Protein AF-A0A8J5TLH8-F1 (afdb_monomer_lite)

pLDDT: mean 75.12, std 22.66, range [26.09, 96.44]

InterPro domains:
  IPR010281 Protein of unknown function DUF885 [PF05960] (45-143)
  IPR010281 Protein of unknown function DUF885 [PTHR33361] (44-154)

Structure (mmCIF, N/CA/C/O backbone):
data_AF-A0A8J5TLH8-F1
#
_entry.id   AF-A0A8J5TLH8-F1
#
loop_
_atom_site.group_PDB
_atom_site.id
_atom_site.type_symbol
_atom_site.label_atom_id
_atom_site.label_alt_id
_atom_site.label_comp_id
_atom_site.label_asym_id
_atom_site.label_entity_id
_atom_site.label_seq_id
_atom_site.pdbx_PDB_ins_code
_atom_site.Cartn_x
_atom_site.Cartn_y
_atom_site.Cartn_z
_atom_site.occupancy
_atom_site.B_iso_or_equiv
_atom_site.auth_seq_id
_atom_site.auth_comp_id
_atom_site.auth_asym_id
_atom_site.auth_atom_id
_atom_site.pdbx_PDB_model_num
ATOM 1 N N . MET A 1 1 ? 37.962 19.297 33.987 1.00 34.50 1 MET A N 1
ATOM 2 C CA . MET A 1 1 ? 37.833 17.969 33.353 1.00 34.50 1 MET A CA 1
ATOM 3 C C . MET A 1 1 ? 37.037 18.138 32.066 1.00 34.50 1 MET A C 1
ATOM 5 O O . MET A 1 1 ? 35.897 18.571 32.174 1.00 34.50 1 MET A O 1
ATOM 9 N N . PRO A 1 2 ? 37.623 17.927 30.876 1.00 33.72 2 PRO A N 1
ATOM 10 C CA . PRO A 1 2 ? 36.921 18.094 29.606 1.00 33.72 2 PRO A CA 1
ATOM 11 C C . PRO A 1 2 ? 36.205 16.801 29.180 1.00 33.72 2 PRO A C 1
ATOM 13 O O . PRO A 1 2 ? 36.754 15.709 29.313 1.00 33.72 2 PRO A O 1
ATOM 16 N N . CYS A 1 3 ? 34.979 16.945 28.670 1.00 26.09 3 CYS A N 1
ATOM 17 C CA . CYS A 1 3 ? 34.163 15.875 28.096 1.00 26.09 3 CYS A CA 1
ATOM 18 C C . CYS A 1 3 ? 34.783 15.333 26.799 1.00 26.09 3 CYS A C 1
ATOM 20 O O . CYS A 1 3 ? 35.004 16.084 25.851 1.00 26.09 3 CYS A O 1
ATOM 22 N N . LEU A 1 4 ? 35.008 14.021 26.745 1.00 34.81 4 LEU A N 1
ATOM 23 C CA . LEU A 1 4 ? 35.348 13.281 25.530 1.00 34.81 4 LEU A CA 1
ATOM 24 C C . LEU A 1 4 ? 34.064 12.985 24.737 1.00 34.81 4 LEU A C 1
ATOM 26 O O . LEU A 1 4 ? 33.205 12.238 25.202 1.00 34.81 4 LEU A O 1
ATOM 30 N N . LEU A 1 5 ? 33.937 13.563 23.542 1.00 35.75 5 LEU A N 1
ATOM 31 C CA . LEU A 1 5 ? 32.993 13.112 22.515 1.00 35.75 5 LEU A CA 1
ATOM 32 C C . LEU A 1 5 ? 33.619 11.931 21.749 1.00 35.75 5 LEU A C 1
ATOM 34 O O . LEU A 1 5 ? 34.804 12.008 21.414 1.00 35.75 5 LEU A O 1
ATOM 38 N N . PRO A 1 6 ? 32.875 10.855 21.438 1.00 39.91 6 PRO A N 1
ATOM 39 C CA . PRO A 1 6 ? 33.396 9.778 20.606 1.00 39.91 6 PRO A CA 1
ATOM 40 C C . PRO A 1 6 ? 33.507 10.223 19.137 1.00 39.91 6 PRO A C 1
ATOM 42 O O . PRO A 1 6 ? 32.640 10.919 18.609 1.00 39.91 6 PRO A O 1
ATOM 45 N N . HIS A 1 7 ? 34.606 9.823 18.496 1.00 35.91 7 HIS A N 1
ATOM 46 C CA . HIS A 1 7 ? 34.938 10.058 17.089 1.00 35.91 7 HIS A CA 1
ATOM 47 C C . HIS A 1 7 ? 33.816 9.603 16.139 1.00 35.91 7 HIS A C 1
ATOM 49 O O . HIS A 1 7 ? 33.408 8.444 16.161 1.00 35.91 7 HIS A O 1
ATOM 55 N N . ALA A 1 8 ? 33.367 10.498 15.257 1.00 38.91 8 ALA A N 1
ATOM 56 C CA . ALA A 1 8 ? 32.562 10.139 14.095 1.00 38.91 8 ALA A CA 1
ATOM 57 C C . ALA A 1 8 ? 33.478 9.514 13.027 1.00 38.91 8 ALA A C 1
ATOM 59 O O . ALA A 1 8 ? 34.380 10.185 12.527 1.00 38.91 8 ALA A O 1
ATOM 60 N N . GLN A 1 9 ? 33.269 8.240 12.684 1.00 40.94 9 GLN A N 1
ATOM 61 C CA . GLN A 1 9 ? 33.943 7.615 11.541 1.00 40.94 9 GLN A CA 1
ATOM 62 C C . GLN A 1 9 ? 33.410 8.203 10.225 1.00 40.94 9 GLN A C 1
ATOM 64 O O . GLN A 1 9 ? 32.210 8.452 10.074 1.00 40.94 9 GLN A O 1
ATOM 69 N N . SER A 1 10 ? 34.317 8.465 9.283 1.00 36.22 10 SER A N 1
ATOM 70 C CA . SER A 1 10 ? 34.026 9.080 7.989 1.00 36.22 10 SER A CA 1
ATOM 71 C C . SER A 1 10 ? 33.294 8.124 7.042 1.00 36.22 10 SER A C 1
ATOM 73 O O . SER A 1 10 ? 33.558 6.927 7.007 1.00 36.22 10 SER A O 1
ATOM 75 N N . LEU A 1 11 ? 32.421 8.693 6.205 1.00 39.84 11 LEU A N 1
ATOM 76 C CA . LEU A 1 11 ? 31.557 8.056 5.193 1.00 39.84 11 LEU A CA 1
ATOM 77 C C . LEU A 1 11 ? 32.259 7.166 4.137 1.00 39.84 11 LEU A C 1
ATOM 79 O O . LEU A 1 11 ? 31.604 6.654 3.235 1.00 39.84 11 LEU A O 1
ATOM 83 N N . SER A 1 12 ? 33.573 6.983 4.220 1.00 41.50 12 SER A N 1
ATOM 84 C CA . SER A 1 12 ? 34.395 6.241 3.261 1.00 41.50 12 SER A CA 1
ATOM 85 C C . SER A 1 12 ? 34.427 4.723 3.484 1.00 41.50 12 SER A C 1
ATOM 87 O O . SER A 1 12 ? 34.950 4.013 2.633 1.00 41.50 12 SER A O 1
ATOM 89 N N . GLU A 1 13 ? 33.900 4.207 4.600 1.00 40.12 13 GLU A N 1
ATOM 90 C CA . GLU A 1 13 ? 34.021 2.782 4.976 1.00 40.12 13 GLU A CA 1
ATOM 91 C C . GLU A 1 13 ? 32.801 1.911 4.603 1.00 40.12 13 GLU A C 1
ATOM 93 O O . GLU A 1 13 ? 32.782 0.708 4.871 1.00 40.12 13 GLU A O 1
ATOM 98 N N . VAL A 1 14 ? 31.766 2.473 3.969 1.00 52.16 14 VAL A N 1
ATOM 99 C CA . VAL A 1 14 ? 30.529 1.729 3.674 1.00 52.16 14 VAL A CA 1
ATOM 100 C C . VAL A 1 14 ? 30.627 1.024 2.315 1.00 52.16 14 VAL A C 1
ATOM 102 O O . VAL A 1 14 ? 30.517 1.647 1.262 1.00 52.16 14 VAL A O 1
ATOM 105 N N . SER A 1 15 ? 30.826 -0.298 2.342 1.00 44.47 15 SER A N 1
ATOM 106 C CA . SER A 1 15 ? 30.892 -1.149 1.143 1.00 44.47 15 SER A CA 1
ATOM 107 C C . SER A 1 15 ? 29.576 -1.133 0.331 1.00 44.47 15 SER A C 1
ATOM 109 O O . SER A 1 15 ? 28.499 -1.231 0.937 1.00 44.47 15 SER A O 1
ATOM 111 N N . PRO A 1 16 ? 29.618 -1.092 -1.021 1.00 47.22 16 PRO A N 1
ATOM 112 C CA . PRO A 1 16 ? 28.435 -0.980 -1.889 1.00 47.22 16 PRO A CA 1
ATOM 113 C C . PRO A 1 16 ? 27.388 -2.092 -1.719 1.00 47.22 16 PRO A C 1
ATOM 115 O O . PRO A 1 16 ? 26.205 -1.868 -1.968 1.00 47.22 16 PRO A O 1
ATOM 118 N N . THR A 1 17 ? 27.788 -3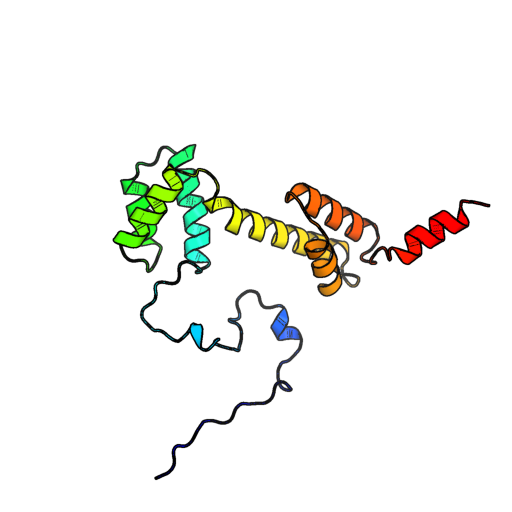.280 -1.258 1.00 43.78 17 THR A N 1
ATOM 119 C CA . THR A 1 17 ? 26.885 -4.426 -1.038 1.00 43.78 17 THR A CA 1
ATOM 120 C C . THR A 1 17 ? 25.965 -4.265 0.172 1.00 43.78 17 THR A C 1
ATOM 122 O O . THR A 1 17 ? 24.981 -4.989 0.295 1.00 43.78 17 THR A O 1
ATOM 125 N N . SER A 1 18 ? 26.226 -3.292 1.046 1.00 46.31 18 SER A N 1
ATOM 126 C CA . SER A 1 18 ? 25.411 -3.037 2.242 1.00 46.31 18 SER A CA 1
ATOM 127 C C . SER A 1 18 ? 24.101 -2.281 1.973 1.00 46.31 18 SER A C 1
ATOM 129 O O . SER A 1 18 ? 23.238 -2.232 2.847 1.00 46.31 18 SER A O 1
ATOM 131 N N . LEU A 1 19 ? 23.924 -1.722 0.769 1.00 48.19 19 LEU A N 1
ATOM 132 C CA . LEU A 1 19 ? 22.740 -0.940 0.376 1.00 48.19 19 LEU A CA 1
ATOM 133 C C . LEU A 1 19 ? 21.553 -1.792 -0.106 1.00 48.19 19 LEU A C 1
ATOM 135 O O . LEU A 1 19 ? 20.465 -1.262 -0.326 1.00 48.19 19 LEU A O 1
ATOM 139 N N . LEU A 1 20 ? 21.748 -3.100 -0.288 1.00 46.34 20 LEU A N 1
ATOM 140 C CA . LEU A 1 20 ? 20.733 -4.020 -0.813 1.00 46.34 20 LEU A CA 1
ATOM 141 C C . LEU A 1 20 ? 20.065 -4.881 0.266 1.00 46.34 20 LEU A C 1
ATOM 143 O O . LEU A 1 20 ? 19.220 -5.706 -0.063 1.00 46.34 20 LEU A O 1
ATOM 147 N N . ASP A 1 21 ? 20.417 -4.680 1.533 1.00 46.28 21 ASP A N 1
ATOM 148 C CA . ASP A 1 21 ? 20.011 -5.528 2.649 1.00 46.28 21 ASP A CA 1
ATOM 149 C C . ASP A 1 21 ? 18.682 -5.014 3.257 1.00 46.28 21 ASP A C 1
ATOM 151 O O . ASP A 1 21 ? 18.684 -4.000 3.961 1.00 46.28 21 ASP A O 1
ATOM 155 N N . PRO A 1 22 ? 17.519 -5.653 3.004 1.00 49.16 22 PRO A N 1
ATOM 156 C CA . PRO A 1 22 ? 16.205 -5.116 3.385 1.00 49.16 22 PRO A CA 1
ATOM 157 C C . PRO A 1 22 ? 15.939 -5.144 4.900 1.00 49.16 22 PRO A C 1
ATOM 159 O O . PRO A 1 22 ? 14.903 -4.659 5.356 1.00 49.16 22 PRO A O 1
ATOM 162 N N . ILE A 1 23 ? 16.858 -5.729 5.674 1.00 46.03 23 ILE A N 1
ATOM 163 C CA . ILE A 1 23 ? 16.751 -5.943 7.121 1.00 46.03 23 ILE A CA 1
ATOM 164 C C . ILE A 1 23 ? 17.693 -5.009 7.903 1.00 46.03 23 ILE A C 1
ATOM 166 O O . ILE A 1 23 ? 17.487 -4.808 9.101 1.00 46.03 23 ILE A O 1
ATOM 170 N N . ARG A 1 24 ? 18.704 -4.391 7.268 1.00 46.72 24 ARG A N 1
ATOM 171 C CA . ARG A 1 24 ? 19.685 -3.571 7.994 1.00 46.72 24 ARG A CA 1
ATOM 172 C C . ARG A 1 24 ? 19.071 -2.221 8.411 1.00 46.72 24 ARG A C 1
ATOM 174 O O . ARG A 1 24 ? 18.657 -1.449 7.545 1.00 46.72 24 ARG A O 1
ATOM 181 N N . PRO A 1 25 ? 19.048 -1.881 9.713 1.00 45.03 25 PRO A N 1
ATOM 182 C CA . PRO A 1 25 ? 18.675 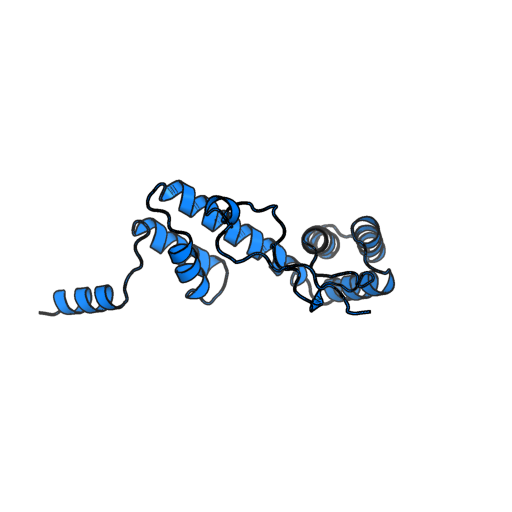-0.543 10.162 1.00 45.03 25 PRO A CA 1
ATOM 183 C C . PRO A 1 25 ? 19.662 0.497 9.610 1.00 45.03 25 PRO A C 1
ATOM 185 O O . PRO A 1 25 ? 20.872 0.266 9.612 1.00 45.03 25 PRO A O 1
ATOM 188 N N . TRP A 1 26 ? 19.154 1.638 9.138 1.00 38.56 26 TRP A N 1
ATOM 189 C CA . TRP A 1 26 ? 19.966 2.743 8.613 1.00 38.56 26 TRP A CA 1
ATOM 190 C C . TRP A 1 26 ? 21.053 3.166 9.625 1.00 38.56 26 TRP A C 1
ATOM 192 O O . TRP A 1 26 ? 20.738 3.307 10.809 1.00 38.56 26 TRP A O 1
ATOM 202 N N . PRO A 1 27 ? 22.312 3.401 9.200 1.00 42.91 27 PRO A N 1
ATOM 203 C CA . PRO A 1 27 ? 23.436 3.606 10.121 1.00 42.91 27 PRO A CA 1
ATOM 204 C C . PRO A 1 27 ? 23.406 4.961 10.844 1.00 42.91 27 PRO A C 1
ATOM 206 O O . PRO A 1 27 ? 24.186 5.180 11.766 1.00 42.91 27 PRO A O 1
ATOM 209 N N . TYR A 1 28 ? 22.498 5.863 10.466 1.00 39.38 28 TYR A N 1
ATOM 210 C CA . TYR A 1 28 ? 22.305 7.138 11.149 1.00 39.38 28 TYR A CA 1
ATOM 211 C C . TYR A 1 28 ? 21.018 7.112 11.974 1.00 39.38 28 TYR A C 1
ATOM 213 O O . TYR A 1 28 ? 19.934 7.266 11.404 1.00 39.38 28 TYR A O 1
ATOM 221 N N . PRO A 1 29 ? 21.086 6.985 13.311 1.00 41.94 29 PRO A N 1
ATOM 222 C CA . PRO A 1 29 ? 19.963 7.396 14.130 1.00 41.94 29 PRO A CA 1
ATOM 223 C C . PRO A 1 29 ? 19.807 8.907 13.947 1.00 41.94 29 PRO A C 1
ATOM 225 O O . PRO A 1 29 ? 20.645 9.693 14.387 1.00 41.94 29 PRO A O 1
ATOM 228 N N . SER A 1 30 ? 18.741 9.335 13.268 1.00 43.53 30 SER A N 1
ATOM 229 C CA . SER A 1 30 ? 18.331 10.736 13.318 1.00 43.53 30 SER A CA 1
ATOM 230 C C . SER A 1 30 ? 18.194 11.130 14.798 1.00 43.53 30 SER A C 1
ATOM 232 O O . SER A 1 30 ? 17.559 10.381 15.548 1.00 43.53 30 SER A O 1
ATOM 234 N N . PRO A 1 31 ? 18.715 12.286 15.248 1.00 39.72 31 PRO A N 1
ATOM 235 C CA . PRO A 1 31 ? 18.604 12.718 16.648 1.00 39.72 31 PRO A CA 1
ATOM 236 C C . PRO A 1 31 ? 17.153 12.772 17.163 1.00 39.72 31 PRO A C 1
ATOM 238 O O . PRO A 1 31 ? 16.904 12.712 18.362 1.00 39.72 31 PRO A O 1
ATOM 241 N N . ALA A 1 32 ? 16.176 12.812 16.253 1.00 41.84 32 ALA A N 1
ATOM 242 C CA . ALA A 1 32 ? 14.749 12.750 16.548 1.00 41.84 32 ALA A CA 1
ATOM 243 C C . ALA A 1 32 ? 14.228 11.367 17.013 1.00 41.84 32 ALA A C 1
ATOM 245 O O . ALA A 1 32 ? 13.065 11.270 17.402 1.00 41.84 32 ALA A O 1
ATOM 246 N N . LEU A 1 33 ? 15.044 10.304 16.985 1.00 44.56 33 LEU A N 1
ATOM 247 C CA . LEU A 1 33 ? 14.637 8.929 17.330 1.00 44.56 33 LEU A CA 1
ATOM 248 C C . LEU A 1 33 ? 15.193 8.410 18.669 1.00 44.56 33 LEU A C 1
ATOM 250 O O . LEU A 1 33 ? 14.881 7.288 19.056 1.00 44.56 33 LEU A O 1
ATOM 254 N N . GLN A 1 34 ? 15.955 9.209 19.420 1.00 40.53 34 GLN A N 1
ATOM 255 C CA . GLN A 1 34 ? 16.533 8.809 20.716 1.00 40.53 34 GLN A CA 1
ATOM 256 C C . GLN A 1 34 ? 15.643 9.155 21.922 1.00 40.53 34 GLN A C 1
ATOM 258 O O . GLN A 1 34 ? 16.139 9.527 22.982 1.00 40.53 34 GLN A O 1
ATOM 263 N N . HIS A 1 35 ? 14.318 9.037 21.797 1.00 34.31 35 HIS A N 1
ATOM 264 C CA . HIS A 1 35 ? 13.447 9.103 22.972 1.00 34.31 35 HIS A CA 1
ATOM 265 C C . HIS A 1 35 ? 12.950 7.695 23.337 1.00 34.31 35 HIS A C 1
ATOM 267 O O . HIS A 1 35 ? 12.145 7.139 22.588 1.00 34.31 35 HIS A O 1
ATOM 273 N N . PRO A 1 36 ? 13.377 7.112 24.477 1.00 41.09 36 PRO A N 1
ATOM 274 C CA . PRO A 1 36 ? 13.126 5.705 24.808 1.00 41.09 36 PRO A CA 1
ATOM 275 C C . PRO A 1 36 ? 11.671 5.383 25.200 1.00 41.09 36 PRO A C 1
ATOM 277 O O . PRO A 1 36 ? 11.404 4.289 25.677 1.00 41.09 36 PRO A O 1
ATOM 280 N N . TYR A 1 37 ? 10.721 6.302 25.003 1.00 41.19 37 TYR A N 1
ATOM 281 C CA . TYR A 1 37 ? 9.322 6.145 25.424 1.00 41.19 37 TYR A CA 1
ATOM 282 C C . TYR A 1 37 ? 8.310 6.777 24.454 1.00 41.19 37 TYR A C 1
ATOM 284 O O . TYR A 1 37 ? 7.265 7.284 24.858 1.00 41.19 37 TYR A O 1
ATOM 292 N N . LYS A 1 38 ? 8.580 6.745 23.143 1.00 42.03 38 LYS A N 1
ATOM 293 C CA . LYS A 1 38 ? 7.538 7.030 22.144 1.00 42.03 38 LYS A CA 1
ATOM 294 C C . LYS A 1 38 ? 7.157 5.748 21.407 1.00 42.03 38 LYS A C 1
ATOM 296 O O . LYS A 1 38 ? 7.968 5.272 20.617 1.00 42.03 38 LYS A O 1
ATOM 301 N N . PRO A 1 39 ? 5.939 5.200 21.599 1.00 46.66 39 PRO A N 1
ATOM 302 C CA . PRO A 1 39 ? 5.454 4.096 20.781 1.00 46.66 39 PRO A CA 1
ATOM 303 C C . PRO A 1 39 ? 5.305 4.604 19.350 1.00 46.66 39 PRO A C 1
ATOM 305 O O . PRO A 1 39 ? 4.352 5.320 19.018 1.00 46.66 39 PRO A O 1
ATOM 308 N N . VAL A 1 40 ? 6.300 4.304 18.518 1.00 48.97 40 VAL A N 1
ATOM 309 C CA . VAL A 1 40 ? 6.377 4.794 17.145 1.00 48.97 40 VAL A CA 1
ATOM 310 C C . VAL A 1 40 ? 5.287 4.092 16.327 1.00 48.97 40 VAL A C 1
ATOM 312 O O . VAL A 1 40 ? 5.383 2.888 16.090 1.00 48.97 40 VAL A O 1
ATOM 315 N N . PRO A 1 41 ? 4.263 4.814 15.833 1.00 51.25 41 PRO A N 1
ATOM 316 C CA . PRO A 1 41 ? 3.247 4.253 14.939 1.00 51.25 41 PRO A CA 1
ATOM 317 C C . PRO A 1 41 ? 3.803 4.019 13.519 1.00 51.25 41 PRO A C 1
ATOM 319 O O . PRO A 1 41 ? 3.059 3.852 12.560 1.00 51.25 41 PRO A O 1
ATOM 322 N N . SER A 1 42 ? 5.125 4.061 13.345 1.00 56.44 42 SER A N 1
ATOM 323 C CA . SER A 1 42 ? 5.824 3.840 12.080 1.00 56.44 42 SER A CA 1
ATOM 324 C C . SER A 1 42 ? 6.511 2.475 12.004 1.00 56.44 42 SER A C 1
ATOM 326 O O . SER A 1 42 ? 7.179 2.206 11.008 1.00 56.44 42 SER A O 1
ATOM 328 N N . SER A 1 43 ? 6.337 1.603 13.008 1.00 74.12 43 SER A N 1
ATOM 329 C CA . SER A 1 43 ? 6.881 0.242 12.964 1.00 74.12 43 SER A CA 1
ATOM 330 C C . SER A 1 43 ? 6.287 -0.563 11.790 1.00 74.12 43 SER A C 1
ATOM 332 O O . SER A 1 43 ? 5.068 -0.519 11.579 1.00 74.12 43 SER A O 1
ATOM 334 N N . PRO A 1 44 ? 7.102 -1.335 11.041 1.00 78.62 44 PRO A N 1
ATOM 335 C CA . PRO A 1 44 ? 6.619 -2.253 10.009 1.00 78.62 44 PRO A CA 1
ATOM 336 C C . PRO A 1 44 ? 5.569 -3.244 10.525 1.00 78.62 44 PRO A C 1
ATOM 338 O O . PRO A 1 44 ? 4.622 -3.543 9.801 1.00 78.62 44 PRO A O 1
ATOM 341 N N . ILE A 1 45 ? 5.704 -3.693 11.780 1.00 84.50 45 ILE A N 1
ATOM 342 C CA . ILE A 1 45 ? 4.752 -4.602 12.436 1.00 84.50 45 ILE A CA 1
ATOM 343 C C . ILE A 1 45 ? 3.386 -3.937 12.550 1.00 84.50 45 ILE A C 1
ATOM 345 O O . ILE A 1 45 ? 2.391 -4.508 12.134 1.00 84.50 45 ILE A O 1
ATOM 349 N N . PHE A 1 46 ? 3.330 -2.690 13.014 1.00 85.38 46 PHE A N 1
ATOM 350 C CA . PHE A 1 46 ? 2.062 -1.979 13.142 1.00 85.38 46 PHE A CA 1
ATOM 351 C C . PHE A 1 46 ? 1.372 -1.766 11.787 1.00 85.38 46 PHE A C 1
ATOM 353 O O . PHE A 1 46 ? 0.162 -1.954 11.670 1.00 85.38 46 PHE A O 1
ATOM 360 N N . ARG A 1 47 ? 2.133 -1.430 10.736 1.00 86.88 47 ARG A N 1
ATOM 361 C CA . ARG A 1 47 ? 1.576 -1.308 9.377 1.00 86.88 47 ARG A CA 1
ATOM 362 C C . ARG A 1 47 ? 1.093 -2.645 8.816 1.00 86.88 47 ARG A C 1
ATOM 364 O O . ARG A 1 47 ? 0.139 -2.650 8.050 1.00 86.88 47 ARG A O 1
ATOM 371 N N . ALA A 1 48 ? 1.728 -3.756 9.184 1.00 88.69 48 ALA A N 1
ATOM 372 C CA . ALA A 1 48 ? 1.232 -5.086 8.847 1.00 88.69 48 ALA A CA 1
ATOM 373 C C . ALA A 1 48 ? -0.048 -5.418 9.632 1.00 88.69 48 ALA A C 1
ATOM 375 O O . ALA A 1 48 ? -1.025 -5.857 9.036 1.00 88.69 48 ALA A O 1
ATOM 376 N N . SER A 1 49 ? -0.096 -5.115 10.933 1.00 91.00 49 SER A N 1
ATOM 377 C CA . SER A 1 49 ? -1.286 -5.313 11.770 1.00 91.00 49 SER A CA 1
ATOM 378 C C . SER A 1 49 ? -2.501 -4.527 11.272 1.00 91.00 49 SER A C 1
ATOM 380 O O . SER A 1 49 ? -3.620 -5.012 11.386 1.00 91.00 49 SER A O 1
ATOM 382 N N . ARG A 1 50 ? -2.294 -3.355 10.657 1.00 91.69 50 ARG A N 1
ATOM 383 C CA . ARG A 1 50 ? -3.359 -2.582 9.992 1.00 91.69 50 ARG A CA 1
ATOM 384 C C . ARG A 1 50 ? -4.075 -3.358 8.887 1.00 91.69 50 ARG A C 1
ATOM 386 O O . ARG A 1 50 ? -5.279 -3.193 8.754 1.00 91.69 50 ARG A O 1
ATOM 393 N N . LEU A 1 51 ? -3.364 -4.204 8.131 1.00 91.19 51 LEU A N 1
ATOM 394 C CA . LEU A 1 51 ? -3.992 -5.055 7.113 1.00 91.19 51 LEU A CA 1
ATOM 395 C C . LEU A 1 51 ? -4.989 -6.023 7.746 1.00 91.19 51 LEU A C 1
ATOM 397 O O . LEU A 1 51 ? -6.104 -6.172 7.257 1.00 91.19 51 LEU A O 1
ATOM 401 N N . VAL A 1 52 ? -4.586 -6.650 8.850 1.00 93.25 52 VAL A N 1
ATOM 402 C CA . VAL A 1 52 ? -5.399 -7.645 9.555 1.00 93.25 52 VAL A CA 1
ATOM 403 C C . VAL A 1 52 ? -6.611 -6.995 10.210 1.00 93.25 52 VAL A C 1
ATOM 405 O O . VAL A 1 52 ? -7.716 -7.499 10.086 1.00 93.25 52 VAL A O 1
ATOM 408 N N . VAL A 1 53 ? -6.424 -5.851 10.868 1.00 93.88 53 VAL A N 1
ATOM 409 C CA . VAL A 1 53 ? -7.503 -5.182 11.605 1.00 93.88 53 VAL A CA 1
ATOM 410 C C . VAL A 1 53 ? -8.548 -4.579 10.672 1.00 93.88 53 VAL A C 1
ATOM 412 O O . VAL A 1 53 ? -9.735 -4.749 10.917 1.00 93.88 53 VAL A O 1
ATOM 415 N N . ASP A 1 54 ? -8.131 -3.890 9.606 1.00 93.56 54 ASP A N 1
ATOM 416 C CA . ASP A 1 54 ? -9.067 -3.245 8.675 1.00 93.56 54 ASP A CA 1
ATOM 417 C C . ASP A 1 54 ? -9.892 -4.293 7.903 1.00 93.56 54 ASP A C 1
ATOM 419 O O . ASP A 1 54 ? -11.113 -4.184 7.829 1.00 93.56 54 ASP A O 1
ATOM 423 N N . THR A 1 55 ? -9.261 -5.382 7.439 1.00 92.88 55 THR A N 1
ATOM 424 C CA . THR A 1 55 ? -9.989 -6.515 6.831 1.00 92.88 55 THR A CA 1
ATOM 425 C C . THR A 1 55 ? -10.827 -7.288 7.850 1.00 92.88 55 THR A C 1
ATOM 427 O O . THR A 1 55 ? -11.942 -7.701 7.537 1.00 92.88 55 THR A O 1
ATOM 430 N N . GLY A 1 56 ? -10.333 -7.431 9.081 1.00 93.62 56 GLY A N 1
ATOM 431 C CA . GLY A 1 56 ? -11.064 -7.986 10.213 1.00 93.62 56 GLY A CA 1
ATOM 432 C C . GLY A 1 56 ? -12.398 -7.277 10.423 1.00 93.62 56 GLY A C 1
ATOM 433 O O . GLY A 1 56 ? -13.452 -7.905 10.365 1.00 93.62 56 GLY A O 1
ATOM 434 N N . LEU A 1 57 ? -12.345 -5.955 10.596 1.00 93.25 57 LEU A N 1
ATOM 435 C CA . LEU A 1 57 ? -13.511 -5.104 10.838 1.00 93.25 57 LEU A CA 1
ATOM 436 C C . LEU A 1 57 ? -14.483 -5.087 9.651 1.00 93.25 57 LEU A C 1
ATOM 438 O O . LEU A 1 57 ? -15.687 -5.237 9.844 1.00 93.25 57 LEU A O 1
ATOM 442 N N . HIS A 1 58 ? -13.976 -4.910 8.427 1.00 94.69 58 HIS A N 1
ATOM 443 C CA . HIS A 1 58 ? -14.825 -4.576 7.273 1.00 94.69 58 HIS A CA 1
ATOM 444 C C . HIS A 1 58 ? -15.202 -5.764 6.384 1.00 94.69 58 HIS A C 1
ATOM 446 O O . HIS A 1 58 ? -16.168 -5.667 5.631 1.00 94.69 58 HIS A O 1
ATOM 452 N N . ALA A 1 59 ? -14.470 -6.879 6.452 1.00 93.12 59 ALA A N 1
ATOM 453 C CA . ALA A 1 59 ? -14.722 -8.062 5.622 1.00 93.12 59 ALA A CA 1
ATOM 454 C C . ALA A 1 59 ? -14.993 -9.335 6.435 1.00 93.12 59 ALA A C 1
ATOM 456 O O . ALA A 1 59 ? -15.770 -10.179 5.992 1.00 93.12 59 ALA A O 1
ATOM 457 N N . LEU A 1 60 ? -14.375 -9.486 7.612 1.00 92.62 60 LEU A N 1
ATOM 458 C CA . LEU A 1 60 ? -14.480 -10.701 8.434 1.00 92.62 60 LEU A CA 1
ATOM 459 C C . LEU A 1 60 ? -15.452 -10.566 9.616 1.00 92.62 60 LEU A C 1
ATOM 461 O O . LEU A 1 60 ? -15.641 -11.528 10.357 1.00 92.62 60 LEU A O 1
ATOM 465 N N . GLY A 1 61 ? -16.079 -9.399 9.787 1.00 93.19 61 GLY A N 1
ATOM 466 C CA . GLY A 1 61 ? -17.103 -9.167 10.806 1.00 93.19 61 GLY A CA 1
ATOM 467 C C . GLY A 1 61 ? -16.568 -9.054 12.235 1.00 93.19 61 GLY A C 1
ATOM 468 O O . GLY A 1 61 ? -17.317 -9.319 13.173 1.00 93.19 61 GLY A O 1
ATOM 469 N N . TRP A 1 62 ? -15.298 -8.679 12.417 1.00 96.44 62 TRP A N 1
ATOM 470 C CA . TRP A 1 62 ? -14.740 -8.441 13.747 1.00 96.44 62 TRP A CA 1
ATOM 471 C C . TRP A 1 62 ? -15.463 -7.299 14.452 1.00 96.44 62 TRP A C 1
ATOM 473 O O . TRP A 1 62 ? -15.761 -6.247 13.882 1.00 96.44 62 TRP A O 1
ATOM 483 N N . THR A 1 63 ? -15.675 -7.488 15.743 1.00 96.25 63 THR A N 1
ATOM 484 C CA . THR A 1 63 ? -16.093 -6.437 16.657 1.00 96.25 63 THR A CA 1
ATOM 485 C C . THR A 1 63 ? -14.955 -5.443 16.894 1.00 96.25 63 THR A C 1
ATOM 487 O O . THR A 1 63 ? -13.766 -5.745 16.752 1.00 96.25 63 THR A O 1
ATOM 490 N N . ARG A 1 64 ? -15.316 -4.236 17.347 1.00 95.12 64 ARG A N 1
ATOM 491 C CA . ARG A 1 64 ? -14.339 -3.225 17.779 1.00 95.12 64 ARG A CA 1
ATOM 492 C C . ARG A 1 64 ? -13.369 -3.781 18.826 1.00 95.12 64 ARG A C 1
ATOM 494 O O . ARG A 1 64 ? -12.183 -3.473 18.772 1.00 95.12 64 ARG A O 1
ATOM 501 N N . GLN A 1 65 ? -13.867 -4.572 19.777 1.00 94.06 65 GLN A N 1
ATOM 502 C CA . GLN A 1 65 ? -13.045 -5.086 20.870 1.00 94.06 65 GLN A CA 1
ATOM 503 C C . GLN A 1 65 ? -12.004 -6.089 20.366 1.00 94.06 65 GLN A C 1
ATOM 505 O O . GLN A 1 65 ? -10.838 -5.960 20.717 1.00 94.06 65 GLN A O 1
ATOM 510 N N . GLU A 1 66 ? -12.380 -6.999 19.463 1.00 94.50 66 GLU A N 1
ATOM 511 C CA . GLU A 1 66 ? -11.435 -7.943 18.846 1.00 94.50 66 GLU A CA 1
ATOM 512 C C . GLU A 1 66 ? -10.310 -7.215 18.093 1.00 94.50 66 GLU A C 1
ATOM 514 O O . GLU A 1 66 ? -9.139 -7.584 18.202 1.00 94.50 66 GLU A O 1
ATOM 519 N N . ALA A 1 67 ? -10.637 -6.128 17.387 1.00 94.00 67 ALA A N 1
ATOM 520 C CA . ALA A 1 67 ? -9.649 -5.280 16.722 1.00 94.00 67 ALA A CA 1
ATOM 521 C C . ALA A 1 67 ? -8.688 -4.579 17.705 1.00 94.00 67 ALA A C 1
ATOM 523 O O . ALA A 1 67 ? -7.481 -4.503 17.447 1.00 94.00 67 ALA A O 1
ATOM 524 N N . VAL A 1 68 ? -9.209 -4.072 18.828 1.00 93.69 68 VAL A N 1
ATOM 525 C CA . VAL A 1 68 ? -8.406 -3.447 19.894 1.00 93.69 68 VAL A CA 1
ATOM 526 C C . VAL A 1 68 ? -7.480 -4.477 20.538 1.00 93.69 68 VAL A C 1
ATOM 528 O O . VAL A 1 68 ? -6.270 -4.251 20.613 1.00 93.69 68 VAL A O 1
ATOM 531 N N . ASP A 1 69 ? -8.021 -5.628 20.931 1.00 93.12 69 ASP A N 1
ATOM 532 C CA . ASP A 1 69 ? -7.272 -6.701 21.584 1.00 93.12 69 ASP A CA 1
ATOM 533 C C . ASP A 1 69 ? -6.157 -7.223 20.674 1.00 93.12 69 ASP A C 1
ATOM 535 O O . ASP A 1 69 ? -5.018 -7.416 21.108 1.00 93.12 69 ASP A O 1
ATOM 539 N N . TYR A 1 70 ? -6.443 -7.372 19.377 1.00 94.00 70 TYR A N 1
ATOM 540 C CA . TYR A 1 70 ? -5.436 -7.747 18.394 1.00 94.00 70 TYR A CA 1
ATOM 541 C C . TYR A 1 70 ? -4.270 -6.749 18.368 1.00 94.00 70 TYR A C 1
ATOM 543 O O . TYR A 1 70 ? -3.107 -7.150 18.438 1.00 94.00 70 TYR A O 1
ATOM 551 N N . LEU A 1 71 ? -4.541 -5.443 18.299 1.00 90.69 71 LEU A N 1
ATOM 552 C CA . LEU A 1 71 ? -3.478 -4.437 18.229 1.00 90.69 71 LEU A CA 1
ATOM 553 C C . LEU A 1 71 ? -2.675 -4.311 19.522 1.00 90.69 71 LEU A C 1
ATOM 555 O O . LEU A 1 71 ? -1.464 -4.098 19.439 1.00 90.69 71 LEU A O 1
ATOM 559 N N . ILE A 1 72 ? -3.304 -4.461 20.688 1.00 91.00 72 ILE A N 1
ATOM 560 C CA . ILE A 1 72 ? -2.599 -4.472 21.979 1.00 91.00 72 ILE A CA 1
ATOM 561 C C . ILE A 1 72 ? -1.624 -5.651 22.038 1.00 91.00 72 ILE A C 1
ATOM 563 O O . ILE A 1 72 ? -0.470 -5.479 22.421 1.00 91.00 72 ILE A O 1
ATOM 567 N N . ASN A 1 73 ? -2.051 -6.832 21.587 1.00 89.06 73 ASN A N 1
ATOM 568 C CA . ASN A 1 73 ? -1.230 -8.043 21.651 1.00 89.06 73 ASN A CA 1
ATOM 569 C C . ASN A 1 73 ? -0.078 -8.070 20.631 1.00 89.06 73 ASN A C 1
ATOM 571 O O . ASN A 1 73 ? 0.910 -8.770 20.840 1.00 89.06 73 ASN A O 1
ATOM 575 N N . HIS A 1 74 ? -0.181 -7.312 19.535 1.00 87.44 74 HIS A N 1
ATOM 576 C CA . HIS A 1 74 ? 0.797 -7.347 18.439 1.00 87.44 74 HIS A CA 1
ATOM 577 C C . HIS A 1 74 ? 1.634 -6.069 18.310 1.00 87.44 74 HIS A C 1
ATOM 579 O O . HIS A 1 74 ? 2.485 -5.977 17.422 1.00 87.44 74 HIS A O 1
ATOM 585 N N . THR A 1 75 ? 1.403 -5.053 19.145 1.00 84.50 75 THR A N 1
ATOM 586 C CA . THR A 1 75 ? 2.107 -3.769 19.042 1.00 84.50 75 THR A CA 1
ATOM 587 C C . THR A 1 75 ? 2.478 -3.217 20.413 1.00 84.50 75 THR A C 1
ATOM 589 O O . THR A 1 75 ? 1.790 -3.438 21.396 1.00 84.50 75 THR A O 1
ATOM 592 N N . ALA A 1 76 ? 3.553 -2.432 20.481 1.00 84.75 76 ALA A N 1
ATOM 593 C CA . ALA A 1 76 ? 3.983 -1.771 21.716 1.00 84.75 76 ALA A CA 1
ATOM 594 C C . ALA A 1 76 ? 3.235 -0.443 21.982 1.00 84.75 76 ALA A C 1
ATOM 596 O O . ALA A 1 76 ? 3.805 0.490 22.546 1.00 84.75 76 ALA A O 1
ATOM 597 N N . MET A 1 77 ? 1.999 -0.295 21.491 1.00 81.94 77 MET A N 1
ATOM 598 C CA . MET A 1 77 ? 1.222 0.937 21.647 1.00 81.94 77 MET A CA 1
ATOM 599 C C . MET A 1 77 ? 0.443 0.950 22.960 1.00 81.94 77 MET A C 1
ATOM 601 O O . MET A 1 77 ? 0.052 -0.085 23.485 1.00 81.94 77 MET A O 1
ATOM 605 N N . THR A 1 78 ? 0.184 2.149 23.480 1.00 88.00 78 THR A N 1
ATOM 606 C CA . THR A 1 78 ? -0.706 2.315 24.631 1.00 88.00 78 THR A CA 1
ATOM 607 C C . THR A 1 78 ? -2.152 2.027 24.230 1.00 88.00 78 THR A C 1
ATOM 609 O O . THR A 1 78 ? -2.556 2.334 23.107 1.00 88.00 78 THR A O 1
ATOM 612 N N . THR A 1 79 ? -2.952 1.507 25.163 1.00 87.75 79 THR A N 1
ATOM 613 C CA . THR A 1 79 ? -4.375 1.181 24.952 1.00 87.75 79 THR A CA 1
ATOM 614 C C . THR A 1 79 ? -5.158 2.349 24.354 1.00 87.75 79 THR A C 1
ATOM 616 O O . THR A 1 79 ? -5.779 2.200 23.309 1.00 87.75 79 THR A O 1
ATOM 619 N N . VAL A 1 80 ? -5.013 3.550 24.925 1.00 91.00 80 VAL A N 1
ATOM 620 C CA . VAL A 1 80 ? -5.676 4.776 24.436 1.00 91.00 80 VAL A CA 1
ATOM 621 C C . VAL A 1 80 ? -5.354 5.055 22.963 1.00 91.00 80 VAL A C 1
ATOM 623 O O . VAL A 1 80 ? -6.200 5.504 22.196 1.00 91.00 80 VAL A O 1
ATOM 626 N N . LYS A 1 81 ? -4.115 4.791 22.535 1.00 88.00 81 LYS A N 1
ATOM 627 C CA . LYS A 1 81 ? -3.704 5.006 21.146 1.00 88.00 81 LYS A CA 1
ATOM 628 C C . LYS A 1 81 ? -4.270 3.938 20.214 1.00 88.00 81 LYS A C 1
ATOM 630 O O . LYS A 1 81 ? -4.646 4.269 19.094 1.00 88.00 81 LYS A O 1
ATOM 635 N N . VAL A 1 82 ? -4.314 2.684 20.666 1.00 91.12 82 VAL A N 1
ATOM 636 C CA . VAL A 1 82 ? -4.936 1.585 19.919 1.00 91.12 82 VAL A CA 1
ATOM 637 C C . VAL A 1 82 ? -6.408 1.889 19.667 1.00 91.12 82 VAL A C 1
ATOM 639 O O . VAL A 1 82 ? -6.838 1.838 18.521 1.00 91.12 82 VAL A O 1
ATOM 642 N N . GLU A 1 83 ? -7.150 2.256 20.710 1.00 92.69 83 GLU A N 1
ATOM 643 C CA . GLU A 1 83 ? -8.577 2.579 20.619 1.00 92.69 83 GLU A CA 1
ATOM 644 C C . GLU A 1 83 ? -8.841 3.693 19.604 1.00 92.69 83 GLU A C 1
ATOM 646 O O . GLU A 1 83 ? -9.633 3.503 18.684 1.00 92.69 83 GLU A O 1
ATOM 651 N N . ASN A 1 84 ? -8.088 4.796 19.688 1.00 92.56 84 ASN A N 1
ATOM 652 C CA . ASN A 1 84 ? -8.201 5.904 18.738 1.00 92.56 84 ASN A CA 1
ATOM 653 C C . ASN A 1 84 ? -7.910 5.483 17.284 1.00 92.56 84 ASN A C 1
ATOM 655 O O . ASN A 1 84 ? -8.554 5.971 16.356 1.00 92.56 84 ASN A O 1
ATOM 659 N N . GLU A 1 85 ? -6.932 4.601 17.052 1.00 90.69 85 GLU A N 1
ATOM 660 C CA . GLU A 1 85 ? -6.647 4.095 15.703 1.00 90.69 85 GLU A CA 1
ATOM 661 C C . GLU A 1 85 ? -7.750 3.155 15.204 1.00 90.69 85 GLU A C 1
ATOM 663 O O . GLU A 1 85 ? -8.123 3.247 14.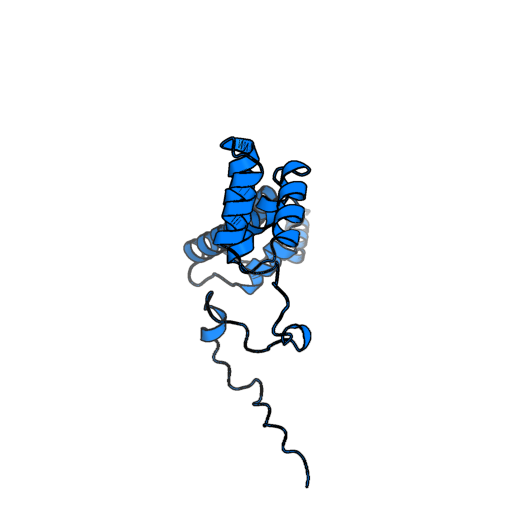038 1.00 90.69 85 GLU A O 1
ATOM 668 N N . VAL A 1 86 ? -8.300 2.291 16.063 1.00 92.88 86 VAL A N 1
ATOM 669 C CA . VAL A 1 86 ? -9.415 1.403 15.698 1.00 92.88 86 VAL A CA 1
ATOM 670 C C . VAL A 1 86 ? -10.657 2.211 15.335 1.00 92.88 86 VAL A C 1
ATOM 672 O O . VAL A 1 86 ? -11.253 1.963 14.289 1.00 92.88 86 VAL A O 1
ATOM 675 N N . ASP A 1 87 ? -10.997 3.232 16.123 1.00 93.50 87 ASP A N 1
ATOM 676 C CA . ASP A 1 87 ? -12.117 4.134 15.821 1.00 93.50 87 ASP A CA 1
ATOM 677 C C . ASP A 1 87 ? -11.922 4.851 14.479 1.00 93.50 87 ASP A C 1
ATOM 679 O O . ASP A 1 87 ? -12.856 5.024 13.686 1.00 93.50 87 ASP A O 1
ATOM 683 N N . ARG A 1 88 ? -10.674 5.204 14.164 1.00 93.06 88 ARG A N 1
ATOM 684 C CA . ARG A 1 88 ? -10.313 5.758 12.860 1.00 93.06 88 ARG A CA 1
ATOM 685 C C . ARG A 1 88 ? -10.485 4.749 11.720 1.00 93.06 88 ARG A C 1
ATOM 687 O O . ARG A 1 88 ? -10.927 5.139 10.645 1.00 93.06 88 ARG A O 1
ATOM 694 N N . TYR A 1 89 ? -10.157 3.473 11.917 1.00 92.94 89 TYR A N 1
ATOM 695 C CA . TYR A 1 89 ? -10.344 2.446 10.881 1.00 92.94 89 TYR A CA 1
ATOM 696 C C . TYR A 1 89 ? -11.819 2.150 10.623 1.00 92.94 89 TYR A C 1
ATOM 698 O O . TYR A 1 89 ? -12.204 1.944 9.477 1.00 92.94 89 TYR A O 1
ATOM 706 N N . ILE A 1 90 ? -12.652 2.193 11.665 1.00 92.25 90 ILE A N 1
ATOM 707 C CA . ILE A 1 90 ? -14.107 2.050 11.535 1.00 92.25 90 ILE A CA 1
ATOM 708 C C . ILE A 1 90 ? -14.690 3.198 10.696 1.00 92.25 90 ILE A C 1
ATOM 710 O O . ILE A 1 90 ? -15.533 2.966 9.834 1.00 92.25 90 ILE A O 1
ATOM 714 N N . THR A 1 91 ? -14.231 4.433 10.922 1.00 92.44 91 THR A N 1
ATOM 715 C CA . THR A 1 91 ? -14.741 5.626 10.220 1.00 92.44 91 THR A CA 1
ATOM 716 C C . THR A 1 91 ? -14.161 5.820 8.815 1.00 92.44 91 THR A C 1
ATOM 718 O O . THR A 1 91 ? -14.796 6.465 7.982 1.00 92.44 91 THR A O 1
ATOM 721 N N . MET A 1 92 ? -12.975 5.274 8.530 1.00 89.56 92 MET A N 1
ATOM 722 C CA . MET A 1 92 ? -12.271 5.426 7.251 1.00 89.56 92 MET A CA 1
ATOM 723 C C . MET A 1 92 ? -11.792 4.070 6.697 1.00 89.56 92 MET A C 1
ATOM 725 O O . MET A 1 92 ? -10.588 3.781 6.758 1.00 89.56 92 MET A O 1
ATOM 729 N N . PRO A 1 93 ? -12.697 3.248 6.133 1.00 87.94 93 PRO A N 1
ATOM 730 C CA . PRO A 1 93 ? -12.351 1.923 5.625 1.00 87.94 93 PRO A CA 1
ATOM 731 C C . PRO A 1 93 ? -11.289 1.990 4.518 1.00 87.94 93 PRO A C 1
ATOM 733 O O . PRO A 1 93 ? -11.335 2.855 3.639 1.00 87.94 93 PRO A O 1
ATOM 736 N N . GLY A 1 94 ? -10.309 1.083 4.559 1.00 83.38 94 GLY A N 1
ATOM 737 C CA . GLY A 1 94 ? -9.300 0.916 3.508 1.00 83.38 94 GLY A CA 1
ATOM 738 C C . GLY A 1 94 ? -8.135 1.914 3.538 1.00 83.38 94 GLY A C 1
ATOM 739 O O . GLY A 1 94 ? -7.077 1.643 2.963 1.00 83.38 94 GLY A O 1
ATOM 740 N N . GLN A 1 95 ? -8.247 3.035 4.262 1.00 87.44 95 GLN A N 1
ATOM 741 C CA . GLN A 1 95 ? -7.164 4.026 4.360 1.00 87.44 95 GLN A CA 1
ATOM 742 C C . GLN A 1 95 ? -5.897 3.421 4.980 1.00 87.44 95 GLN A C 1
ATOM 744 O O . GLN A 1 95 ? -4.775 3.710 4.555 1.00 87.44 95 GLN A O 1
ATOM 749 N N . ALA A 1 96 ? -6.072 2.554 5.979 1.00 82.19 96 ALA A N 1
ATOM 750 C CA . ALA A 1 96 ? -4.971 1.917 6.686 1.00 82.19 96 ALA A CA 1
ATOM 751 C C . ALA A 1 96 ? -4.199 0.921 5.804 1.00 82.19 96 ALA A C 1
ATOM 753 O O . ALA A 1 96 ? -2.990 0.746 5.998 1.00 82.19 96 ALA A O 1
ATOM 754 N N . LEU A 1 97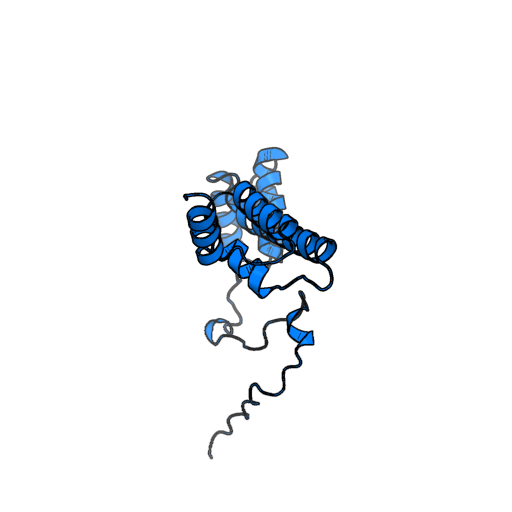 ? -4.878 0.316 4.821 1.00 85.56 97 LEU A N 1
ATOM 755 C CA . LEU A 1 97 ? -4.323 -0.690 3.913 1.00 85.56 97 LEU A CA 1
ATOM 756 C C . LEU A 1 97 ? -3.294 -0.095 2.950 1.00 85.56 97 LEU A C 1
ATOM 758 O O . LEU A 1 97 ? -2.275 -0.731 2.663 1.00 85.56 97 LEU A O 1
ATOM 762 N N . ALA A 1 98 ? -3.528 1.143 2.501 1.00 84.44 98 ALA A N 1
ATOM 763 C CA . ALA A 1 98 ? -2.748 1.800 1.453 1.00 84.44 98 ALA A CA 1
ATOM 764 C C . ALA A 1 98 ? -1.233 1.775 1.723 1.00 84.44 98 ALA A C 1
ATOM 766 O O . ALA A 1 98 ? -0.440 1.537 0.814 1.00 84.44 98 ALA A O 1
ATOM 767 N N . TYR A 1 99 ? -0.822 1.939 2.985 1.00 85.06 99 TYR A N 1
ATOM 768 C CA . TYR A 1 99 ? 0.593 1.959 3.364 1.00 85.06 99 TYR A CA 1
ATOM 769 C C . TYR A 1 99 ? 1.318 0.655 3.042 1.00 85.06 99 TYR A C 1
ATOM 771 O O . TYR A 1 99 ? 2.429 0.682 2.511 1.00 85.06 99 TYR A O 1
ATOM 779 N N . LYS A 1 100 ? 0.733 -0.488 3.422 1.00 88.38 100 LYS A N 1
ATOM 780 C CA . LYS A 1 100 ? 1.407 -1.778 3.271 1.00 88.38 100 LYS A CA 1
ATOM 781 C C . LYS A 1 100 ? 1.136 -2.388 1.901 1.00 88.38 100 LYS A C 1
ATOM 783 O O . LYS A 1 100 ? 2.068 -2.934 1.323 1.00 88.38 100 LYS A O 1
ATOM 788 N N . VAL A 1 101 ? -0.069 -2.219 1.354 1.00 90.94 101 VAL A N 1
ATOM 789 C CA . VAL A 1 101 ? -0.400 -2.651 -0.014 1.00 90.94 101 VAL A CA 1
ATOM 790 C C . VAL A 1 101 ? 0.482 -1.933 -1.037 1.00 90.94 101 VAL A C 1
ATOM 792 O O . VAL A 1 101 ? 1.122 -2.595 -1.849 1.00 90.94 101 VAL A O 1
ATOM 795 N N . GLY A 1 102 ? 0.613 -0.605 -0.945 1.00 91.31 102 GLY A N 1
ATOM 796 C CA . GLY A 1 102 ? 1.480 0.158 -1.847 1.00 91.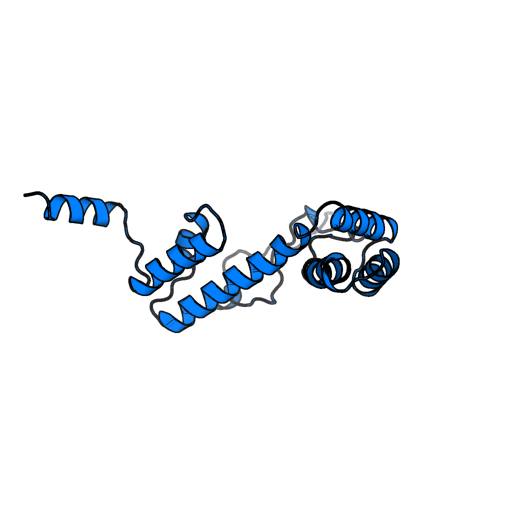31 102 GLY A CA 1
ATOM 797 C C . GLY A 1 102 ? 2.951 -0.236 -1.730 1.00 91.31 102 GLY A C 1
ATOM 798 O O . GLY A 1 102 ? 3.620 -0.436 -2.741 1.00 91.31 102 GLY A O 1
ATOM 799 N N . GLN A 1 103 ? 3.448 -0.445 -0.503 1.00 91.00 103 GLN A N 1
ATOM 800 C CA . GLN A 1 103 ? 4.807 -0.950 -0.297 1.00 91.00 103 GLN A CA 1
ATOM 801 C C . GLN A 1 103 ? 5.009 -2.318 -0.965 1.00 91.00 103 GLN A C 1
ATOM 803 O O . GLN A 1 103 ? 6.001 -2.508 -1.663 1.00 91.00 103 GLN A O 1
ATOM 808 N N . LEU A 1 104 ? 4.095 -3.269 -0.738 1.00 92.44 104 LEU A N 1
ATOM 809 C CA . LEU A 1 104 ? 4.190 -4.616 -1.303 1.00 92.44 104 LEU A CA 1
ATOM 810 C C . LEU A 1 104 ? 4.180 -4.576 -2.830 1.00 92.44 104 LEU A C 1
ATOM 812 O O . LEU A 1 104 ? 5.011 -5.235 -3.447 1.00 92.44 104 LEU A O 1
ATOM 816 N N . LYS A 1 105 ? 3.314 -3.753 -3.428 1.00 93.81 105 LYS A N 1
ATOM 817 C CA . LYS A 1 105 ? 3.243 -3.609 -4.883 1.00 93.81 105 LYS A CA 1
ATOM 818 C C . LYS A 1 105 ? 4.534 -3.043 -5.473 1.00 93.81 105 LYS A C 1
ATOM 820 O O . LYS A 1 105 ? 5.060 -3.602 -6.426 1.00 93.81 105 LYS A O 1
ATOM 825 N N . LEU A 1 106 ? 5.090 -1.981 -4.890 1.00 93.62 106 LEU A N 1
ATOM 826 C CA . LEU A 1 106 ? 6.355 -1.407 -5.365 1.00 93.62 106 LEU A CA 1
ATOM 827 C C . LEU A 1 106 ? 7.534 -2.377 -5.203 1.00 93.62 106 LEU A C 1
ATOM 829 O O . LEU A 1 106 ? 8.420 -2.422 -6.055 1.00 93.62 106 LEU A O 1
ATOM 833 N N . MET A 1 107 ? 7.545 -3.167 -4.125 1.00 94.62 107 MET A N 1
ATOM 834 C CA . MET A 1 107 ? 8.538 -4.227 -3.945 1.00 94.62 107 MET A CA 1
ATOM 835 C C . MET A 1 107 ? 8.398 -5.309 -5.019 1.00 94.62 107 MET A C 1
ATOM 837 O O . MET A 1 107 ? 9.398 -5.685 -5.621 1.00 94.62 107 MET A O 1
ATOM 841 N N . ASP A 1 108 ? 7.177 -5.767 -5.286 1.00 95.69 108 ASP A N 1
ATOM 842 C CA . ASP A 1 108 ? 6.882 -6.760 -6.322 1.00 95.69 108 ASP A CA 1
ATOM 843 C C . ASP A 1 108 ? 7.315 -6.278 -7.716 1.00 95.69 108 ASP A C 1
ATOM 845 O O . ASP A 1 108 ? 8.071 -6.960 -8.408 1.00 95.69 108 ASP A O 1
ATOM 849 N N . LEU A 1 109 ? 6.966 -5.039 -8.081 1.00 95.75 109 LEU A N 1
ATOM 850 C CA . LEU A 1 109 ? 7.399 -4.413 -9.335 1.00 95.75 109 LEU A CA 1
ATOM 851 C C . LEU A 1 109 ? 8.924 -4.347 -9.456 1.00 95.75 109 LEU A C 1
ATOM 853 O O . LEU A 1 109 ? 9.472 -4.635 -10.520 1.00 95.75 109 LEU A O 1
ATOM 857 N N . ARG A 1 110 ? 9.625 -4.017 -8.365 1.00 95.88 110 ARG A N 1
ATOM 858 C CA . ARG A 1 110 ? 11.092 -4.015 -8.336 1.00 95.88 110 ARG A CA 1
ATOM 859 C C . ARG A 1 110 ? 11.660 -5.412 -8.577 1.00 95.88 110 ARG A C 1
ATOM 861 O O . ARG A 1 110 ? 12.595 -5.549 -9.364 1.00 95.88 110 ARG A O 1
ATOM 868 N N . TYR A 1 111 ? 11.134 -6.434 -7.900 1.00 96.19 111 TYR A N 1
ATOM 869 C CA . TYR A 1 111 ? 11.598 -7.813 -8.075 1.00 96.19 111 TYR A CA 1
ATOM 870 C C . TYR A 1 111 ? 11.347 -8.308 -9.496 1.00 96.19 111 TYR A C 1
ATOM 872 O O . TYR A 1 111 ? 12.253 -8.861 -10.118 1.00 96.19 111 TYR A O 1
ATOM 880 N N . LYS A 1 112 ? 10.158 -8.033 -10.040 1.00 95.00 112 LYS A N 1
ATOM 881 C CA . LYS A 1 112 ? 9.810 -8.334 -11.428 1.00 95.00 112 LYS A CA 1
ATOM 882 C C . LYS A 1 112 ? 10.782 -7.658 -12.395 1.00 95.00 112 LYS A C 1
ATOM 884 O O . LYS A 1 112 ? 11.38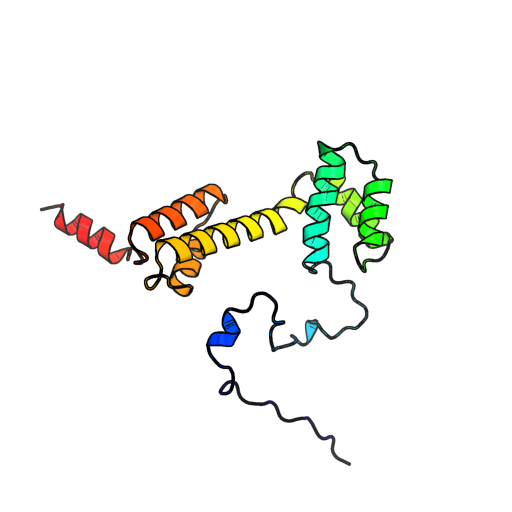9 -8.344 -13.213 1.00 95.00 112 LYS A O 1
ATOM 889 N N . ALA A 1 113 ? 11.004 -6.351 -12.265 1.00 94.88 113 ALA A N 1
ATOM 890 C CA . ALA A 1 113 ? 11.925 -5.613 -13.128 1.00 94.88 113 ALA A CA 1
ATOM 891 C C . ALA A 1 113 ? 13.361 -6.155 -13.059 1.00 94.88 113 ALA A C 1
ATOM 893 O O . ALA A 1 113 ? 13.980 -6.368 -14.099 1.00 94.88 113 ALA A O 1
ATOM 894 N N . ALA A 1 114 ? 13.868 -6.439 -11.855 1.00 94.19 114 ALA A N 1
ATOM 895 C CA . ALA A 1 114 ? 15.193 -7.026 -11.673 1.00 94.19 114 ALA A CA 1
ATOM 896 C C . ALA A 1 114 ? 15.299 -8.426 -12.298 1.00 94.19 114 ALA A C 1
ATOM 898 O O . ALA A 1 114 ? 16.310 -8.745 -12.916 1.00 94.19 114 ALA A O 1
ATOM 899 N N . SER A 1 115 ? 14.247 -9.244 -12.188 1.00 95.50 115 SER A N 1
ATOM 900 C CA . SER A 1 115 ? 14.222 -10.587 -12.779 1.00 95.50 115 SER A CA 1
ATOM 901 C C . SER A 1 115 ? 14.201 -10.575 -14.310 1.00 95.50 115 SER A C 1
ATOM 903 O O . SER A 1 115 ? 14.800 -11.447 -14.931 1.00 95.50 115 SER A O 1
ATOM 905 N N . VAL A 1 116 ? 13.538 -9.586 -14.918 1.00 95.25 116 VAL A N 1
ATOM 906 C CA . VAL A 1 116 ? 13.402 -9.480 -16.377 1.00 95.25 116 VAL A CA 1
ATOM 907 C C . VAL A 1 116 ? 14.631 -8.828 -17.011 1.00 95.25 116 VAL A C 1
ATOM 909 O O . VAL A 1 116 ? 15.078 -9.272 -18.064 1.00 95.25 116 VAL A O 1
ATOM 912 N N . LEU A 1 117 ? 15.179 -7.780 -16.388 1.00 92.06 117 LEU A N 1
ATOM 913 C CA . LEU A 1 117 ? 16.305 -7.021 -16.941 1.00 92.06 117 LEU A CA 1
ATOM 914 C C . LEU A 1 117 ? 17.673 -7.637 -16.616 1.00 92.06 117 LEU A C 1
ATOM 916 O O . LEU A 1 117 ? 18.629 -7.384 -17.347 1.00 92.06 117 LEU A O 1
ATOM 920 N N . GLY A 1 118 ? 17.784 -8.436 -15.550 1.00 93.81 118 GLY A N 1
ATOM 921 C CA . GLY A 1 118 ? 19.049 -9.051 -15.146 1.00 93.81 118 GLY A CA 1
ATOM 922 C C . GLY A 1 118 ? 20.150 -8.004 -14.954 1.00 93.81 118 GLY A C 1
ATOM 923 O O . GLY A 1 118 ? 19.981 -7.058 -14.186 1.00 93.81 118 GLY A O 1
ATOM 924 N N . ASP A 1 119 ? 21.252 -8.149 -15.689 1.00 92.56 119 ASP A N 1
ATOM 925 C CA . ASP A 1 119 ? 22.416 -7.253 -15.616 1.00 92.56 119 ASP A CA 1
ATOM 926 C C . ASP A 1 119 ? 22.128 -5.820 -16.102 1.00 92.56 119 ASP A C 1
ATOM 928 O O . ASP A 1 119 ? 22.828 -4.882 -15.721 1.00 92.56 119 ASP A O 1
ATOM 932 N N . GLU A 1 120 ? 21.077 -5.619 -16.902 1.00 89.38 120 GLU A N 1
ATOM 933 C CA . GLU A 1 120 ? 20.646 -4.290 -17.364 1.00 89.38 120 GLU A CA 1
ATOM 934 C C . GLU A 1 120 ? 19.788 -3.552 -16.314 1.00 89.38 120 GLU A C 1
ATOM 936 O O . GLU A 1 120 ? 19.395 -2.397 -16.518 1.00 89.38 120 GLU A O 1
ATOM 941 N N . PHE A 1 121 ? 19.473 -4.196 -15.180 1.00 94.31 121 PHE A N 1
ATOM 942 C CA . PHE A 1 121 ? 18.692 -3.581 -14.112 1.00 94.31 121 PHE A CA 1
ATOM 943 C C . PHE A 1 121 ? 19.494 -2.504 -13.371 1.00 94.31 121 PHE A C 1
ATOM 945 O O . PHE A 1 121 ? 20.514 -2.770 -12.737 1.00 94.31 121 PHE A O 1
ATOM 952 N N . ASP A 1 122 ? 18.958 -1.284 -13.354 1.00 93.50 122 ASP A N 1
ATOM 953 C CA . ASP A 1 122 ? 19.496 -0.170 -12.576 1.00 93.50 122 ASP A CA 1
ATOM 954 C C . ASP A 1 122 ? 18.443 0.348 -11.589 1.00 93.50 122 ASP A C 1
ATOM 956 O O . ASP A 1 122 ? 17.391 0.867 -11.973 1.00 93.50 122 ASP A O 1
ATOM 960 N N . ILE A 1 123 ? 18.758 0.248 -10.294 1.00 93.19 123 ILE A N 1
ATOM 961 C CA . ILE A 1 123 ? 17.882 0.696 -9.209 1.00 93.19 123 ILE A CA 1
ATOM 962 C C . ILE A 1 123 ? 17.608 2.205 -9.247 1.00 93.19 123 ILE A C 1
ATOM 964 O O . ILE A 1 123 ? 16.530 2.637 -8.844 1.00 93.19 123 ILE A O 1
ATOM 968 N N . LYS A 1 124 ? 18.552 3.017 -9.741 1.00 93.75 124 LYS A N 1
ATOM 969 C CA . LYS A 1 124 ? 18.362 4.469 -9.852 1.00 93.75 124 LYS A CA 1
ATOM 970 C C . LYS A 1 124 ? 17.318 4.783 -10.912 1.00 93.75 124 LYS A C 1
ATOM 972 O O . LYS A 1 124 ? 16.403 5.549 -10.644 1.00 93.75 124 LYS A O 1
ATOM 977 N N . LYS A 1 125 ? 17.400 4.121 -12.069 1.00 92.81 125 LYS A N 1
ATOM 978 C CA . LYS A 1 125 ? 16.408 4.271 -13.144 1.00 92.81 125 LYS A CA 1
ATOM 979 C C . LYS A 1 125 ? 15.032 3.768 -12.719 1.00 92.81 125 LYS A C 1
ATOM 981 O O . LYS A 1 125 ? 14.040 4.405 -13.043 1.00 92.81 125 LYS A O 1
ATOM 986 N N . PHE A 1 126 ? 14.970 2.674 -11.960 1.00 93.88 126 PHE A N 1
ATOM 987 C CA . PHE A 1 126 ? 13.710 2.220 -11.373 1.00 93.88 126 PHE A CA 1
ATOM 988 C C . PHE A 1 126 ? 13.094 3.290 -10.457 1.00 93.88 126 PHE A C 1
ATOM 990 O O . PHE A 1 126 ? 11.907 3.584 -10.573 1.00 93.88 126 PHE A O 1
ATOM 997 N N . HIS A 1 127 ? 13.889 3.903 -9.571 1.00 94.00 127 HIS A N 1
ATOM 998 C CA . HIS A 1 127 ? 13.397 4.984 -8.714 1.00 94.00 127 HIS A CA 1
ATOM 999 C C . HIS A 1 127 ? 12.964 6.215 -9.510 1.00 94.00 127 HIS A C 1
ATOM 1001 O O . HIS A 1 127 ? 11.931 6.781 -9.174 1.00 94.00 127 HIS A O 1
ATOM 1007 N N . ASP A 1 128 ? 13.700 6.596 -10.557 1.00 93.38 128 ASP A N 1
ATOM 1008 C CA . ASP A 1 128 ? 13.300 7.683 -11.455 1.00 93.38 128 ASP A CA 1
ATOM 1009 C C . ASP A 1 128 ? 11.909 7.415 -12.041 1.00 93.38 128 ASP A C 1
ATOM 1011 O O . ASP A 1 128 ? 11.024 8.246 -11.895 1.00 93.38 128 ASP A O 1
ATOM 1015 N N . VAL A 1 129 ? 11.685 6.232 -12.627 1.00 92.62 129 VAL A N 1
ATOM 1016 C CA . VAL A 1 129 ? 10.384 5.870 -13.220 1.00 92.62 129 VAL A CA 1
ATOM 1017 C C . VAL A 1 129 ? 9.265 5.948 -12.182 1.00 92.62 129 VAL A C 1
ATOM 1019 O O . VAL A 1 129 ? 8.218 6.531 -12.447 1.00 92.62 129 VAL A O 1
ATOM 1022 N N . VAL A 1 130 ? 9.482 5.407 -10.981 1.00 92.56 130 VAL A N 1
ATOM 1023 C CA . VAL A 1 130 ? 8.468 5.411 -9.914 1.00 92.56 130 VAL A CA 1
ATOM 1024 C C . VAL A 1 130 ? 8.183 6.820 -9.384 1.00 92.56 130 VAL A C 1
ATOM 1026 O O . VAL A 1 130 ? 7.035 7.112 -9.066 1.00 92.56 130 VAL A O 1
ATOM 1029 N N . LEU A 1 131 ? 9.197 7.683 -9.261 1.00 91.75 131 LEU A N 1
ATOM 1030 C CA . LEU A 1 131 ? 9.040 9.048 -8.739 1.00 91.75 131 LEU A CA 1
ATOM 1031 C C . LEU A 1 131 ? 8.494 10.026 -9.787 1.00 91.75 131 LEU A C 1
ATOM 1033 O O . LEU A 1 131 ? 7.797 10.969 -9.417 1.00 91.75 131 LEU A O 1
ATOM 1037 N N . ASP A 1 132 ? 8.795 9.795 -11.066 1.00 89.50 132 ASP A N 1
ATOM 1038 C CA . ASP A 1 132 ? 8.244 10.554 -12.193 1.00 89.50 132 ASP A CA 1
ATOM 1039 C C . ASP A 1 132 ? 6.784 10.143 -12.480 1.00 89.50 132 ASP A C 1
ATOM 1041 O O . ASP A 1 132 ? 6.003 10.928 -13.023 1.00 89.50 132 ASP A O 1
ATOM 1045 N N . SER A 1 133 ? 6.387 8.932 -12.072 1.00 86.88 133 SER A N 1
ATOM 1046 C CA . SER A 1 133 ? 5.006 8.458 -12.162 1.00 86.88 133 SER A CA 1
ATOM 1047 C C . SER A 1 133 ? 4.116 9.147 -11.124 1.00 86.88 133 SER A C 1
ATOM 1049 O O . SER A 1 133 ? 4.367 9.097 -9.920 1.00 86.88 133 SER A O 1
ATOM 1051 N N . VAL A 1 134 ? 3.009 9.739 -11.575 1.00 82.12 134 VAL A N 1
ATOM 1052 C CA . VAL A 1 134 ? 2.005 10.358 -10.700 1.00 82.12 134 VAL A CA 1
ATOM 1053 C C . VAL A 1 134 ? 0.656 9.706 -10.956 1.00 82.12 134 VAL A C 1
ATOM 1055 O O . VAL A 1 134 ? 0.111 9.834 -12.048 1.00 82.12 134 VAL A O 1
ATOM 1058 N N . GLY A 1 135 ? 0.083 9.039 -9.951 1.00 85.88 135 GLY A N 1
ATOM 1059 C CA . GLY A 1 135 ? -1.255 8.465 -10.078 1.00 85.88 135 GLY A CA 1
ATOM 1060 C C . GLY A 1 135 ? -1.500 7.201 -9.249 1.00 85.88 135 GLY A C 1
ATOM 1061 O O . GLY A 1 135 ? -0.774 6.939 -8.287 1.00 85.88 135 GLY A O 1
ATOM 1062 N N . PRO A 1 136 ? -2.558 6.438 -9.582 1.00 91.19 136 PRO A N 1
ATOM 1063 C CA . PRO A 1 136 ? -2.858 5.162 -8.936 1.00 91.19 136 PRO A CA 1
ATOM 1064 C C . PRO A 1 136 ? -1.758 4.124 -9.201 1.00 91.19 136 PRO A C 1
ATOM 1066 O O . PRO A 1 136 ? -1.012 4.226 -10.173 1.00 91.19 136 PRO A O 1
ATOM 1069 N N . LEU A 1 137 ? -1.682 3.096 -8.349 1.00 90.38 137 LEU A N 1
ATOM 1070 C CA . LEU A 1 137 ? -0.650 2.054 -8.443 1.00 90.38 137 LEU A CA 1
ATOM 1071 C C . LEU A 1 137 ? -0.654 1.309 -9.784 1.00 90.38 137 LEU A C 1
ATOM 1073 O O . LEU A 1 137 ? 0.416 0.912 -10.231 1.00 90.38 137 LEU A O 1
ATOM 1077 N N . ASP A 1 138 ? -1.813 1.161 -10.424 1.00 92.12 138 ASP A N 1
ATOM 1078 C CA . ASP A 1 138 ? -1.927 0.496 -11.728 1.00 92.12 138 ASP A CA 1
ATOM 1079 C C . ASP A 1 138 ? -1.210 1.297 -12.829 1.00 92.12 138 ASP A C 1
ATOM 1081 O O . ASP A 1 138 ? -0.483 0.731 -13.637 1.00 92.12 138 ASP A O 1
ATOM 1085 N N . LEU A 1 139 ? -1.307 2.632 -12.794 1.00 92.75 139 LEU A N 1
ATOM 1086 C CA . LEU A 1 139 ? -0.588 3.498 -13.733 1.00 92.75 139 LEU A CA 1
ATOM 1087 C C . LEU A 1 139 ? 0.928 3.426 -13.506 1.00 92.75 139 LEU A C 1
ATOM 1089 O O . LEU A 1 139 ? 1.699 3.355 -14.455 1.00 92.75 139 LEU A O 1
ATOM 1093 N N . VAL A 1 140 ? 1.360 3.409 -12.240 1.00 92.56 140 VAL A N 1
ATOM 1094 C CA . VAL A 1 140 ? 2.781 3.231 -11.898 1.00 92.56 140 VAL A CA 1
ATOM 1095 C C . VAL A 1 140 ? 3.288 1.873 -12.394 1.00 92.56 140 VAL A C 1
ATOM 1097 O O . VAL A 1 140 ? 4.413 1.765 -12.877 1.00 92.56 140 VAL A O 1
ATOM 1100 N N . GLU A 1 141 ? 2.472 0.824 -12.287 1.00 94.25 141 GLU A N 1
ATOM 1101 C CA . GLU A 1 141 ? 2.792 -0.491 -12.835 1.00 94.25 141 GLU A CA 1
ATOM 1102 C C . GLU A 1 141 ? 2.940 -0.460 -14.360 1.00 94.25 141 GLU A C 1
ATOM 1104 O O . GLU A 1 141 ? 3.902 -1.034 -14.875 1.00 94.25 141 GLU A O 1
ATOM 1109 N N . ASP A 1 142 ? 2.046 0.223 -15.073 1.00 93.75 142 ASP A N 1
ATOM 1110 C CA . ASP A 1 142 ? 2.123 0.371 -16.528 1.00 93.75 142 ASP A CA 1
ATOM 1111 C C . ASP A 1 142 ? 3.405 1.093 -16.968 1.00 93.75 142 ASP A C 1
ATOM 1113 O O . ASP A 1 142 ? 4.108 0.604 -17.855 1.00 93.75 142 ASP A O 1
ATOM 1117 N N . GLU A 1 143 ? 3.771 2.190 -16.299 1.00 93.00 143 GLU A N 1
ATOM 1118 C CA . GLU A 1 143 ? 5.013 2.938 -16.557 1.00 93.00 143 GLU A CA 1
ATOM 1119 C C . GLU A 1 143 ? 6.265 2.082 -16.298 1.00 93.00 143 GLU A C 1
ATOM 1121 O O . GLU A 1 143 ? 7.190 2.028 -17.118 1.00 93.00 143 GLU A O 1
ATOM 1126 N N . VAL A 1 144 ? 6.285 1.329 -15.191 1.00 93.25 144 VAL A N 1
ATOM 1127 C CA . VAL A 1 144 ? 7.381 0.394 -14.890 1.00 93.25 144 VAL A CA 1
ATOM 1128 C C . VAL A 1 144 ? 7.457 -0.714 -15.941 1.00 93.25 144 VAL A C 1
ATOM 1130 O O . VAL A 1 144 ? 8.550 -1.034 -16.411 1.00 93.25 144 VAL A O 1
ATOM 1133 N N . ASN A 1 145 ? 6.324 -1.291 -16.344 1.00 94.06 145 ASN A N 1
ATOM 1134 C CA . ASN A 1 145 ? 6.285 -2.329 -17.374 1.00 94.06 145 ASN A CA 1
ATOM 1135 C C . ASN A 1 145 ? 6.764 -1.787 -18.731 1.00 94.06 145 ASN A C 1
ATOM 1137 O O . ASN A 1 145 ? 7.526 -2.465 -19.420 1.00 94.06 145 ASN A O 1
ATOM 1141 N N . ALA A 1 146 ? 6.375 -0.565 -19.105 1.00 92.38 146 ALA A N 1
ATOM 1142 C CA . ALA A 1 146 ? 6.836 0.091 -20.326 1.00 92.38 146 ALA A CA 1
ATOM 1143 C C . ALA A 1 146 ? 8.359 0.304 -20.318 1.00 92.38 146 ALA A C 1
ATOM 1145 O O . ALA A 1 146 ? 9.036 -0.019 -21.298 1.00 92.38 146 ALA A O 1
ATOM 1146 N N . TRP A 1 147 ? 8.917 0.765 -19.196 1.00 93.62 147 TRP A N 1
ATOM 1147 C CA . TRP A 1 147 ? 10.364 0.911 -19.019 1.00 93.62 147 TRP A CA 1
ATOM 1148 C C . TRP A 1 147 ? 11.117 -0.428 -19.090 1.00 93.62 147 TRP A C 1
ATOM 1150 O O . TRP A 1 147 ? 12.161 -0.520 -19.745 1.00 93.62 147 TRP A O 1
ATOM 1160 N N . VAL A 1 148 ? 10.582 -1.482 -18.465 1.00 93.88 148 VAL A N 1
ATOM 1161 C CA . VAL A 1 148 ? 11.151 -2.838 -18.541 1.00 93.88 148 VAL A CA 1
ATOM 1162 C C . VAL A 1 148 ? 11.132 -3.353 -19.983 1.00 93.88 148 VAL A C 1
ATOM 1164 O O . VAL A 1 148 ? 12.157 -3.825 -20.473 1.00 93.88 148 VAL A O 1
ATOM 1167 N N . ASN A 1 149 ? 10.016 -3.191 -20.700 1.00 92.19 149 ASN A N 1
ATOM 1168 C CA . ASN A 1 149 ? 9.883 -3.596 -22.105 1.00 92.19 149 ASN A CA 1
ATOM 1169 C C . ASN A 1 149 ? 10.819 -2.814 -23.045 1.00 92.19 149 ASN A C 1
ATOM 1171 O O . ASN A 1 149 ? 11.257 -3.345 -24.062 1.00 92.19 149 ASN A O 1
ATOM 1175 N N . ALA A 1 150 ? 11.178 -1.576 -22.692 1.00 89.44 150 ALA A N 1
ATOM 1176 C CA . ALA A 1 150 ? 12.182 -0.774 -23.395 1.00 89.44 150 ALA A CA 1
ATOM 1177 C C . ALA A 1 150 ? 13.641 -1.181 -23.075 1.00 89.44 150 ALA A C 1
ATOM 1179 O O . ALA A 1 150 ? 14.587 -0.528 -23.530 1.00 89.44 150 ALA A O 1
ATOM 1180 N N . GLY A 1 151 ? 13.843 -2.246 -22.291 1.00 89.81 151 GLY A N 1
ATOM 1181 C CA . GLY A 1 151 ? 15.157 -2.785 -21.944 1.00 89.81 151 GLY A CA 1
ATOM 1182 C C . GLY A 1 151 ? 15.891 -1.970 -20.882 1.00 89.81 151 GLY A C 1
ATOM 1183 O O . GLY A 1 151 ? 17.108 -1.824 -20.960 1.00 89.81 151 GLY A O 1
ATOM 1184 N N . GLY A 1 152 ? 15.172 -1.360 -19.932 1.00 84.31 152 GLY A N 1
ATOM 1185 C CA . GLY A 1 152 ? 15.792 -0.669 -18.795 1.00 84.31 152 GLY A CA 1
ATOM 1186 C C . GLY A 1 152 ? 16.454 0.672 -19.147 1.00 84.31 152 GLY A C 1
ATOM 1187 O O . GLY A 1 152 ? 17.130 1.296 -18.319 1.00 84.31 152 GLY A O 1
ATOM 1188 N N . LYS A 1 153 ? 16.264 1.163 -20.375 1.00 80.00 153 LYS A N 1
ATOM 1189 C CA . LYS A 1 153 ? 16.775 2.459 -20.838 1.00 80.00 153 LYS A CA 1
ATOM 1190 C C . LYS A 1 153 ? 15.729 3.532 -20.553 1.00 80.00 153 LYS A C 1
ATOM 1192 O O . LYS A 1 153 ? 14.576 3.388 -20.944 1.00 80.00 153 LYS A O 1
ATOM 1197 N N . LYS A 1 154 ? 16.126 4.616 -19.877 1.00 64.56 154 LYS A N 1
ATOM 1198 C CA . LYS A 1 154 ? 15.250 5.781 -19.702 1.00 64.56 154 LYS A CA 1
ATOM 1199 C C . LYS A 1 154 ? 14.907 6.311 -21.097 1.00 64.56 154 LYS A C 1
ATOM 1201 O O . LYS A 1 154 ? 15.811 6.546 -21.905 1.00 64.56 154 LYS A O 1
ATOM 1206 N N . LEU A 1 155 ? 13.617 6.443 -21.399 1.00 57.19 155 LEU A N 1
ATOM 1207 C CA . LEU A 1 155 ? 13.170 7.170 -22.580 1.00 57.19 155 LEU A CA 1
ATOM 1208 C C . LEU A 1 155 ? 13.501 8.638 -22.327 1.00 57.19 155 LEU A C 1
ATOM 1210 O O . LEU A 1 155 ? 12.739 9.358 -21.690 1.00 57.19 155 LEU A O 1
ATOM 1214 N N . ASP A 1 156 ? 14.679 9.073 -22.769 1.00 56.84 156 ASP A N 1
ATOM 1215 C CA . ASP A 1 156 ? 14.989 10.494 -22.775 1.00 56.84 156 ASP A CA 1
ATOM 1216 C C . ASP A 1 156 ? 13.900 11.197 -23.581 1.00 56.84 156 ASP A C 1
ATOM 1218 O O . ASP A 1 156 ? 13.696 10.904 -24.761 1.00 56.84 156 ASP A O 1
ATOM 1222 N N . VAL A 1 157 ? 13.218 12.159 -22.962 1.00 54.66 157 VAL A N 1
ATOM 1223 C CA . VAL A 1 157 ? 12.230 13.011 -23.644 1.00 54.66 157 VAL A CA 1
ATOM 1224 C C . VAL A 1 157 ? 12.869 13.678 -24.875 1.00 54.66 157 VAL A C 1
ATOM 1226 O O . VAL A 1 157 ? 12.218 13.897 -25.896 1.00 54.66 157 VAL A O 1
ATOM 1229 N N . VAL A 1 158 ? 14.192 13.888 -24.828 1.00 50.41 158 VAL A N 1
ATOM 1230 C CA . VAL A 1 158 ? 15.024 14.318 -25.958 1.00 50.41 158 VAL A CA 1
ATOM 1231 C C . VAL A 1 158 ? 14.959 13.327 -27.125 1.00 50.41 158 VAL A C 1
ATOM 1233 O O . VAL A 1 158 ? 14.760 13.756 -28.255 1.00 50.41 158 VAL A O 1
ATOM 1236 N N . ARG A 1 159 ? 15.038 12.010 -26.889 1.00 50.50 159 ARG A N 1
ATOM 1237 C CA . ARG A 1 159 ? 14.923 10.980 -27.939 1.00 50.50 159 ARG A CA 1
ATOM 1238 C C . ARG A 1 159 ? 13.521 10.880 -28.526 1.00 50.50 159 ARG A C 1
ATOM 1240 O O . ARG A 1 159 ? 13.412 10.636 -29.724 1.00 50.50 159 ARG A O 1
ATOM 1247 N N . VAL A 1 160 ? 12.472 11.099 -27.732 1.00 52.47 160 VAL A N 1
ATOM 1248 C CA . VAL A 1 160 ? 11.086 11.124 -28.235 1.00 52.47 160 VAL A CA 1
ATOM 1249 C C . VAL A 1 160 ? 10.881 12.326 -29.162 1.00 52.47 160 VAL A C 1
ATOM 1251 O O . VAL A 1 160 ? 10.403 12.160 -30.282 1.00 52.47 160 VAL A O 1
ATOM 1254 N N . ILE A 1 161 ? 11.350 13.516 -28.769 1.00 53.34 161 ILE A N 1
ATOM 1255 C CA . ILE A 1 161 ? 11.326 14.713 -29.629 1.00 53.34 161 ILE A CA 1
ATOM 1256 C C . ILE A 1 161 ? 12.196 14.515 -30.879 1.00 53.34 161 ILE A C 1
ATOM 1258 O O . ILE A 1 161 ? 11.829 14.959 -31.966 1.00 53.34 161 ILE A O 1
ATOM 1262 N N . GLN A 1 162 ? 13.333 13.829 -30.758 1.00 44.53 162 GLN A N 1
ATOM 1263 C CA . GLN A 1 162 ? 14.231 13.569 -31.883 1.00 44.53 162 GLN A CA 1
ATOM 1264 C C . GLN A 1 162 ? 13.658 12.524 -32.852 1.00 44.53 162 GLN A C 1
ATOM 1266 O O . GLN A 1 162 ? 13.814 12.690 -34.055 1.00 44.53 162 GLN A O 1
ATOM 1271 N N . CYS A 1 163 ? 12.911 11.523 -32.372 1.00 46.78 163 CYS A N 1
ATOM 1272 C CA . CYS A 1 163 ? 12.160 10.599 -33.229 1.00 46.78 163 CYS A CA 1
ATOM 1273 C C . CYS A 1 163 ? 10.977 11.287 -33.926 1.00 46.78 163 CYS A C 1
ATOM 1275 O O . CYS A 1 163 ? 10.769 11.059 -35.113 1.00 46.78 163 CYS A O 1
ATOM 1277 N N . ILE A 1 164 ? 10.254 12.185 -33.243 1.00 55.44 164 ILE A N 1
ATOM 1278 C CA . ILE A 1 164 ? 9.176 12.984 -33.858 1.00 55.44 164 ILE A CA 1
ATOM 1279 C C . ILE A 1 164 ? 9.736 13.922 -34.944 1.00 55.44 164 ILE A C 1
ATOM 1281 O O . ILE A 1 164 ? 9.144 14.049 -36.016 1.00 55.44 164 ILE A O 1
ATOM 1285 N N . LYS A 1 165 ? 10.913 14.522 -34.712 1.00 49.16 165 LYS A N 1
ATOM 1286 C CA . LYS A 1 165 ? 11.633 15.332 -35.712 1.00 49.16 165 LYS A CA 1
ATOM 1287 C C . LYS A 1 165 ? 12.233 14.527 -36.870 1.00 49.16 165 LYS A C 1
ATOM 1289 O O . LYS A 1 165 ? 12.544 15.127 -37.883 1.00 49.16 165 LYS A O 1
ATOM 1294 N N . LEU A 1 166 ? 12.421 13.213 -36.730 1.00 48.28 166 LEU A N 1
ATOM 1295 C CA . LEU A 1 166 ? 12.927 12.341 -37.802 1.00 48.28 166 LEU A CA 1
ATOM 1296 C C . LEU A 1 166 ? 11.801 11.692 -38.628 1.00 48.28 166 LEU A C 1
ATOM 1298 O O . LEU A 1 166 ? 12.074 11.136 -39.687 1.00 48.28 166 LEU A O 1
ATOM 1302 N N . TRP A 1 167 ? 10.552 11.752 -38.153 1.00 45.56 167 TRP A N 1
ATOM 1303 C CA . TRP A 1 167 ? 9.353 11.277 -38.864 1.00 45.56 167 TRP A CA 1
ATOM 1304 C C . TRP A 1 167 ? 8.516 12.396 -39.495 1.00 45.56 167 TRP A C 1
ATOM 1306 O O . TRP A 1 167 ? 7.644 12.125 -40.317 1.00 45.56 167 TRP A O 1
ATOM 1316 N N . SER A 1 168 ? 8.787 13.649 -39.137 1.00 44.62 168 SER A N 1
ATOM 1317 C CA . SER A 1 168 ? 8.332 14.814 -39.896 1.00 44.62 168 SER A CA 1
ATOM 1318 C C . SER A 1 168 ? 9.478 15.203 -40.828 1.00 44.62 168 SER A C 1
ATOM 1320 O O . SER A 1 168 ? 10.563 15.472 -40.325 1.00 44.62 168 SER A O 1
ATOM 1322 N N . CYS A 1 169 ? 9.248 15.139 -42.141 1.00 39.16 169 CYS A N 1
ATOM 1323 C CA . CYS A 1 169 ? 10.196 15.454 -43.217 1.00 39.16 169 CYS A CA 1
ATOM 1324 C C . CYS A 1 169 ? 11.149 16.628 -42.946 1.00 39.16 169 CYS A C 1
ATOM 1326 O O . CYS A 1 169 ? 10.676 17.668 -42.432 1.00 39.16 169 CYS A O 1
#

Sequence (169 aa):
MPCLLPHAQSLSEVSPTSLLDPIRPWPYPSPALQHPYKPVPSSPIFRASRLVVDTGLHALGWTRQEAVDYLINHTAMTTVKVENEVDRYITMPGQALAYKVGQLKLMDLRYKAASVLGDEFDIKKFHDVVLDSVGPLDLVEDEVNAWVNAGGKKLDVVRVIQCIKLWSC

Foldseek 3Di:
DDDDDDDDDDPPPDDPVVVPDPPDDDPDDDPVNPDPDDQDCPDPQNLVLLVVLLCCVPPVPDDLVNSLVSDVVRGPDDSVVSSVVSVVSNVPRPPSNCVVVVVVLLVVLLVVLCVLLPVLDDPVLSVVLQVVDDDDSVSSSVSSVVCSVVNVDPPDVVVVVVVVVVPPD

Organism: Homarus americanus (NCBI:txid6706)

Radius of gyration: 22.66 Å; chains: 1; bounding box: 55×29×77 Å

Secondary structure (DSSP, 8-state):
----PPPPPPGGG--GGGGG-TTPPPS---GGG--TT---TT-HHHHHHHHHHHHHHHTS---HHHHHHHHHHHS---HHHHHHHHHHHHHSTTTTTHHHHHHHHHHHHHHHHHHHHGGG--HHHHHHHHHH--S-HHHHHHHHHHHHHTTS----HHHHHHHHHHH--